Protein AF-B7PMF1-F1 (afdb_monomer_lite)

Sequence (127 aa):
MDLMRLLRTDLLCLCEEFGVEVEQKMKKSEISKAISESAEAEDIKIAWELLQNAKSEAAAKEEREQAAAREERAQAAAKEERAQAAAKEEREQEQAAAREERAQAAANRKRGTRAARGAGCSRVELG

Structure (mmCIF, N/CA/C/O backbone):
data_AF-B7PMF1-F1
#
_entry.id   AF-B7PMF1-F1
#
loop_
_atom_site.group_PDB
_atom_site.id
_atom_site.type_symbol
_atom_site.label_atom_id
_atom_site.label_alt_id
_atom_site.label_comp_id
_atom_site.label_asym_id
_atom_site.label_entity_id
_atom_site.label_seq_id
_atom_site.pdbx_PDB_ins_code
_atom_site.Cartn_x
_atom_site.Cartn_y
_atom_site.Cartn_z
_atom_site.occupancy
_atom_site.B_iso_or_equiv
_atom_site.auth_seq_id
_atom_site.auth_comp_id
_atom_site.auth_asym_id
_atom_site.auth_atom_id
_atom_site.pdbx_PDB_model_num
ATOM 1 N N . MET A 1 1 ? -9.909 11.165 25.416 1.00 81.00 1 MET A N 1
ATOM 2 C CA . MET A 1 1 ? -10.193 11.016 23.970 1.00 81.00 1 MET A CA 1
ATOM 3 C C . MET A 1 1 ? -11.701 11.071 23.779 1.00 81.00 1 MET A C 1
ATOM 5 O O . MET A 1 1 ? -12.400 10.627 24.677 1.00 81.00 1 MET A O 1
ATOM 9 N N . ASP A 1 2 ? -12.207 11.639 22.683 1.00 87.69 2 ASP A N 1
ATOM 10 C CA . ASP A 1 2 ? -13.656 11.773 22.467 1.00 87.69 2 ASP A CA 1
ATOM 11 C C . ASP A 1 2 ? -14.175 10.729 21.464 1.00 87.69 2 ASP A C 1
ATOM 13 O O . ASP A 1 2 ? -13.977 10.859 20.253 1.00 87.69 2 ASP A O 1
ATOM 17 N N . LEU A 1 3 ? -14.867 9.707 21.978 1.00 86.69 3 LEU A N 1
ATOM 18 C CA . LEU A 1 3 ? -15.488 8.638 21.187 1.00 86.69 3 LEU A CA 1
ATOM 19 C C . LEU A 1 3 ? -16.566 9.166 20.232 1.00 86.69 3 LEU A C 1
ATOM 21 O O . LEU A 1 3 ? -16.776 8.619 19.150 1.00 86.69 3 LEU A O 1
ATOM 25 N N . MET A 1 4 ? -17.230 10.273 20.571 1.00 89.62 4 MET A N 1
ATOM 26 C CA . MET A 1 4 ? -18.276 10.850 19.726 1.00 89.62 4 MET A CA 1
ATOM 27 C C . MET A 1 4 ? -17.718 11.526 18.477 1.00 89.62 4 MET A C 1
ATOM 29 O O . MET A 1 4 ? -18.472 11.772 17.532 1.00 89.62 4 MET A O 1
ATOM 33 N N . ARG A 1 5 ? -16.407 11.771 18.413 1.00 90.62 5 ARG A N 1
ATOM 34 C CA . ARG A 1 5 ? -15.733 12.283 17.212 1.00 90.62 5 ARG A CA 1
ATOM 35 C C . ARG A 1 5 ? -15.234 11.174 16.291 1.00 90.62 5 ARG A C 1
ATOM 37 O O . ARG A 1 5 ? -14.931 11.461 15.138 1.00 90.62 5 ARG A O 1
ATOM 44 N N . LEU A 1 6 ? -15.208 9.929 16.764 1.00 89.44 6 LEU A N 1
ATOM 45 C CA . LEU A 1 6 ? -14.804 8.781 15.961 1.00 89.44 6 LEU A CA 1
ATOM 46 C C . LEU A 1 6 ? -15.848 8.412 14.910 1.00 89.44 6 LEU A C 1
ATOM 48 O O . LEU A 1 6 ? -17.049 8.681 15.056 1.00 89.44 6 LEU A O 1
ATOM 52 N N . LEU A 1 7 ? -15.392 7.764 13.843 1.00 90.69 7 LEU A N 1
ATOM 53 C CA . LEU A 1 7 ? -16.282 7.166 12.860 1.00 90.69 7 LEU A CA 1
ATOM 54 C C . LEU A 1 7 ? -16.965 5.935 13.457 1.00 90.69 7 LEU A C 1
ATOM 56 O O . LEU A 1 7 ? -16.450 5.280 14.359 1.00 90.69 7 LEU A O 1
ATOM 60 N N . ARG A 1 8 ? -18.143 5.593 12.928 1.00 90.06 8 ARG A N 1
ATOM 61 C CA . ARG A 1 8 ? -18.857 4.380 13.347 1.00 90.06 8 ARG A CA 1
ATOM 62 C C . ARG A 1 8 ? -17.992 3.132 13.146 1.00 90.06 8 ARG A C 1
ATOM 64 O O . ARG A 1 8 ? -17.975 2.279 14.015 1.00 90.06 8 ARG A O 1
ATOM 71 N N . THR A 1 9 ? -17.264 3.056 12.036 1.00 90.19 9 THR A N 1
ATOM 72 C CA . THR A 1 9 ? -16.336 1.959 11.721 1.00 90.19 9 THR A CA 1
ATOM 73 C C . THR A 1 9 ? -15.217 1.830 12.750 1.00 90.19 9 THR A C 1
ATOM 75 O O . THR A 1 9 ? -14.911 0.729 13.179 1.00 90.19 9 THR A O 1
ATOM 78 N N . ASP A 1 10 ? -14.655 2.953 13.192 1.00 91.25 10 ASP A N 1
ATOM 79 C CA . ASP A 1 10 ? -13.589 2.982 14.196 1.00 91.25 10 ASP A CA 1
ATOM 80 C C . ASP A 1 10 ? -14.083 2.508 15.566 1.00 91.25 10 ASP A C 1
ATOM 82 O O . ASP A 1 10 ? -13.400 1.754 16.252 1.00 91.25 10 ASP A O 1
ATOM 86 N N . LEU A 1 11 ? -15.298 2.912 15.941 1.00 91.19 11 LEU A N 1
ATOM 87 C CA . LEU A 1 11 ? -15.947 2.449 17.166 1.00 91.19 11 LEU A CA 1
ATOM 88 C C . LEU A 1 11 ? -16.237 0.945 17.126 1.00 91.19 11 LEU A C 1
ATOM 90 O O . LEU A 1 11 ? -16.074 0.281 18.142 1.00 91.19 11 LEU A O 1
ATOM 94 N N . LEU A 1 12 ? -16.636 0.404 15.970 1.00 90.19 12 LEU A N 1
ATOM 95 C CA . LEU A 1 12 ? -16.842 -1.037 15.802 1.00 90.19 12 LEU A CA 1
ATOM 96 C C . LEU A 1 12 ? -15.527 -1.818 15.932 1.00 90.19 12 LEU A C 1
ATOM 98 O O . LEU A 1 12 ? -15.509 -2.815 16.640 1.00 90.19 12 LEU A O 1
ATOM 102 N N . CYS A 1 13 ? -14.423 -1.334 15.351 1.00 90.75 13 CYS A N 1
ATOM 103 C CA . CYS A 1 13 ? -13.109 -1.959 15.551 1.00 90.75 13 CYS A CA 1
ATOM 104 C C . CYS A 1 13 ? -12.689 -1.968 17.027 1.00 90.75 13 CYS A C 1
ATOM 106 O O . CYS A 1 13 ? -12.184 -2.972 17.511 1.00 90.75 13 CYS A O 1
ATOM 108 N N . LEU A 1 14 ? -12.924 -0.873 17.761 1.00 91.38 14 LEU A N 1
ATOM 109 C CA . LEU A 1 14 ? -12.667 -0.855 19.205 1.00 91.38 14 LEU A CA 1
ATOM 110 C C . LEU A 1 14 ? -13.559 -1.862 19.945 1.00 91.38 14 LEU A C 1
ATOM 112 O O . LEU A 1 14 ? -13.091 -2.526 20.860 1.00 91.38 14 LEU A O 1
ATOM 116 N N . CYS A 1 15 ? -14.825 -2.012 19.544 1.00 91.75 15 CYS A N 1
ATOM 117 C CA . CYS A 1 15 ? -15.709 -3.020 20.132 1.00 91.75 15 CYS A CA 1
ATOM 118 C C . CYS A 1 15 ? -15.181 -4.441 19.917 1.00 91.75 15 CYS A C 1
ATOM 120 O O . CYS A 1 15 ? -15.200 -5.225 20.857 1.00 91.75 15 CYS A O 1
ATOM 122 N N . GLU A 1 16 ? -14.687 -4.764 18.720 1.00 90.25 16 GLU A N 1
ATOM 123 C CA . GLU A 1 16 ? -14.073 -6.066 18.434 1.00 90.25 16 GLU A CA 1
ATOM 124 C C . GLU A 1 16 ? -12.849 -6.325 19.325 1.00 90.25 16 GLU A C 1
ATOM 126 O O . GLU A 1 16 ? -12.731 -7.414 19.884 1.00 90.25 16 GLU A O 1
ATOM 131 N N . GLU A 1 17 ? -11.995 -5.317 19.532 1.00 88.69 17 GLU A N 1
ATOM 132 C CA . GLU A 1 17 ? -10.801 -5.417 20.386 1.00 88.69 17 GLU A CA 1
ATOM 133 C C . GLU A 1 17 ? -11.154 -5.669 21.862 1.00 88.69 17 GLU A C 1
ATOM 135 O O . GLU A 1 17 ? -10.520 -6.475 22.538 1.00 88.69 17 GLU A O 1
ATOM 140 N N . PHE A 1 18 ? -12.205 -5.010 22.360 1.00 88.56 18 PHE A N 1
ATOM 141 C CA . PHE A 1 18 ? -12.684 -5.179 23.735 1.00 88.56 18 PHE A CA 1
ATOM 142 C C . PHE A 1 18 ? -13.689 -6.333 23.901 1.00 88.56 18 PHE A C 1
ATOM 144 O O . PHE A 1 18 ? -14.143 -6.589 25.014 1.00 88.56 18 PHE A O 1
ATOM 151 N N . GLY A 1 19 ? -14.055 -7.034 22.822 1.00 86.25 19 GLY A N 1
ATOM 152 C CA . GLY A 1 19 ? -15.064 -8.098 22.847 1.00 86.25 19 GLY A CA 1
ATOM 153 C C . GLY A 1 19 ? -16.486 -7.610 23.160 1.00 86.25 19 GLY A C 1
ATOM 154 O O . GLY A 1 19 ? -17.306 -8.376 23.664 1.00 86.25 19 GLY A O 1
ATOM 155 N N . VAL A 1 20 ? -16.787 -6.338 22.887 1.00 88.88 20 VAL A N 1
ATOM 156 C CA . VAL A 1 20 ? -18.109 -5.736 23.100 1.00 88.88 20 VAL A CA 1
ATOM 157 C C . VAL A 1 20 ? -19.018 -6.081 21.923 1.00 88.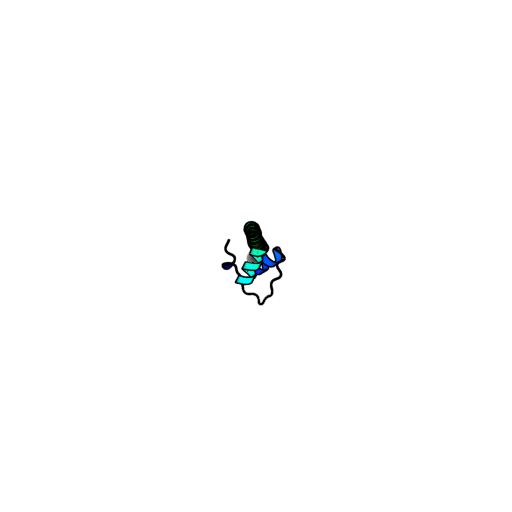88 20 VAL A C 1
ATOM 159 O O . VAL A 1 20 ? -18.816 -5.633 20.795 1.00 88.88 20 VAL A O 1
ATOM 162 N N . GLU A 1 21 ? -20.061 -6.861 22.183 1.00 84.69 21 GLU A N 1
ATOM 163 C CA . GLU A 1 21 ? -21.011 -7.283 21.156 1.00 84.69 21 GLU A CA 1
ATOM 164 C C . GLU A 1 21 ? -22.011 -6.152 20.855 1.00 84.69 21 GLU A C 1
ATOM 166 O O . GLU A 1 21 ? -22.844 -5.786 21.686 1.00 84.6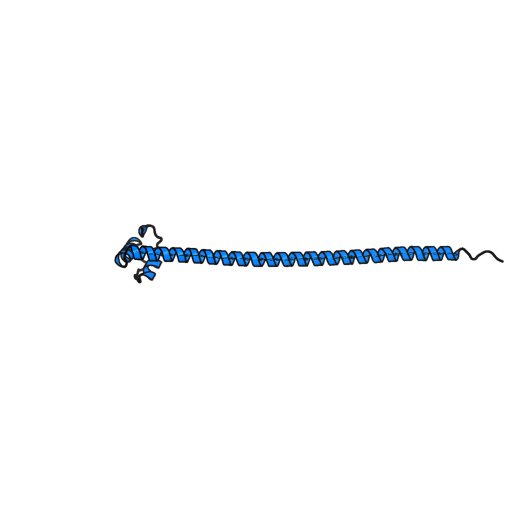9 21 GLU A O 1
ATOM 171 N N . VAL A 1 22 ? -21.910 -5.554 19.664 1.00 84.88 22 VAL A N 1
ATOM 172 C CA . VAL A 1 22 ? -22.736 -4.410 19.247 1.00 84.88 22 VAL A CA 1
ATOM 173 C C . VAL A 1 22 ? -23.551 -4.737 18.002 1.00 84.88 22 VAL A C 1
ATOM 175 O O . VAL A 1 22 ? -23.022 -5.126 16.962 1.00 84.88 22 VAL A O 1
ATOM 178 N N . GLU A 1 23 ? -24.871 -4.547 18.069 1.00 83.25 23 GLU A N 1
ATOM 179 C CA . GLU A 1 23 ? -25.734 -4.773 16.909 1.00 83.25 23 GLU A CA 1
ATOM 180 C C . GLU A 1 23 ? -25.590 -3.640 15.877 1.00 83.25 23 GLU A C 1
ATOM 182 O O . GLU A 1 23 ? -25.526 -2.452 16.207 1.00 83.25 23 GLU A O 1
ATOM 187 N N . GLN A 1 24 ? -25.661 -3.979 14.586 1.00 77.69 24 GLN A N 1
ATOM 188 C CA . GLN A 1 24 ? -25.527 -3.015 13.484 1.00 77.69 24 GLN A CA 1
ATOM 189 C C . GLN A 1 24 ? -26.603 -1.904 13.500 1.00 77.69 24 GLN A C 1
ATOM 191 O O . GLN A 1 24 ? -26.410 -0.842 12.911 1.00 77.69 24 GLN A O 1
ATOM 196 N N . LYS A 1 25 ? -27.720 -2.113 14.209 1.00 86.44 25 LYS A N 1
ATOM 197 C CA . LYS A 1 25 ? -28.802 -1.131 14.398 1.00 86.44 25 LYS A CA 1
ATOM 198 C C . LYS A 1 25 ? -28.570 -0.152 15.560 1.00 86.44 25 LYS A C 1
ATOM 200 O O . LYS A 1 25 ? -29.291 0.839 15.652 1.00 86.44 25 LYS A O 1
ATOM 205 N N . MET A 1 26 ? -27.585 -0.400 16.432 1.00 90.19 26 MET A N 1
ATOM 206 C CA . MET A 1 26 ? -27.318 0.454 17.596 1.00 90.19 26 MET A CA 1
ATOM 207 C C . MET A 1 26 ? -26.882 1.856 17.172 1.00 90.19 26 MET A C 1
ATOM 209 O O . MET A 1 26 ? -26.238 2.050 16.129 1.00 90.19 26 MET A O 1
ATOM 213 N N . LYS A 1 27 ? -27.240 2.862 17.973 1.00 91.19 27 LYS A N 1
ATOM 214 C CA . LYS A 1 27 ? -26.800 4.240 17.737 1.00 91.19 27 LYS A CA 1
ATOM 215 C C . LYS A 1 27 ? -25.335 4.387 18.118 1.00 91.19 27 LYS A C 1
ATOM 217 O O . LYS A 1 27 ? -24.845 3.752 19.044 1.00 91.19 27 LYS A O 1
ATOM 222 N N . LYS A 1 28 ? -24.648 5.321 17.460 1.00 90.81 28 LYS A N 1
ATOM 223 C CA . LYS A 1 28 ? -23.248 5.641 17.764 1.00 90.81 28 LYS A CA 1
ATOM 224 C C . LYS A 1 28 ? -23.035 5.994 19.242 1.00 90.81 28 LYS A C 1
ATOM 226 O O . LYS A 1 28 ? -22.045 5.586 19.823 1.00 90.81 28 LYS A O 1
ATOM 231 N N . SER A 1 29 ? -23.990 6.694 19.854 1.00 91.62 29 SER A N 1
ATOM 232 C CA . SER A 1 29 ? -23.966 7.018 21.284 1.00 91.62 29 SER A CA 1
ATOM 233 C C . SER A 1 29 ? -24.058 5.788 22.190 1.00 91.62 29 SER A C 1
ATOM 235 O O . SER A 1 29 ? -23.428 5.772 23.239 1.00 91.62 29 SER A O 1
ATOM 237 N N . GLU A 1 30 ? -24.833 4.771 21.801 1.00 91.56 30 GLU A N 1
ATOM 238 C CA . GLU A 1 30 ? -24.954 3.517 22.558 1.00 91.56 30 GLU A CA 1
ATOM 239 C C . GLU A 1 30 ? -23.662 2.707 22.459 1.00 91.56 30 GLU A C 1
ATOM 241 O O . GLU A 1 30 ? -23.171 2.227 23.471 1.00 91.56 30 GLU A O 1
ATOM 246 N N . ILE A 1 31 ? -23.060 2.658 21.268 1.00 91.62 31 ILE A N 1
ATOM 247 C CA . ILE A 1 31 ? -21.759 2.018 21.035 1.00 91.62 31 ILE A CA 1
ATOM 248 C C . ILE A 1 31 ? -20.661 2.715 21.857 1.00 91.62 31 ILE A C 1
ATOM 250 O O . ILE A 1 31 ? -19.934 2.058 22.594 1.00 91.62 31 ILE A O 1
ATOM 254 N N . SER A 1 32 ? -20.575 4.051 21.803 1.00 91.88 32 SER A N 1
ATOM 255 C CA . SER A 1 32 ? -19.611 4.818 22.608 1.00 91.88 32 SER A CA 1
ATOM 256 C C . SER A 1 32 ? -19.781 4.568 24.106 1.00 9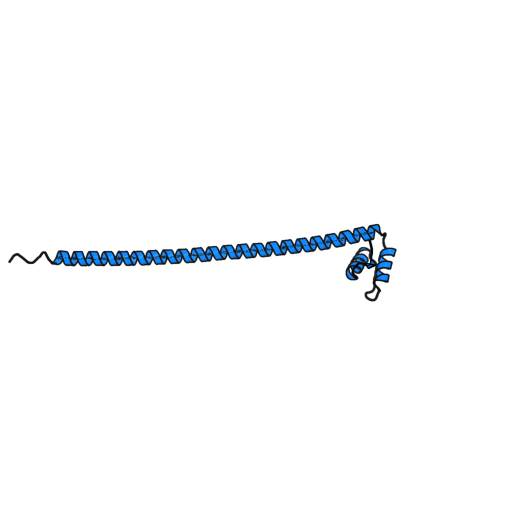1.88 32 SER A C 1
ATOM 258 O O . SER A 1 32 ? -18.793 4.488 24.835 1.00 91.88 32 SER A O 1
ATOM 260 N N . LYS A 1 33 ? -21.031 4.449 24.567 1.00 92.69 33 LYS A N 1
ATOM 261 C CA . LYS A 1 33 ? -21.330 4.151 25.965 1.00 92.69 33 LYS A CA 1
ATOM 262 C C . LYS A 1 33 ? -20.872 2.737 26.338 1.00 92.69 33 LYS A C 1
ATOM 264 O O . LYS A 1 33 ? -20.171 2.603 27.329 1.00 92.69 33 LYS A O 1
ATOM 269 N N . ALA A 1 34 ? -21.187 1.733 25.521 1.00 91.88 34 ALA A N 1
ATOM 270 C CA . ALA A 1 34 ? -20.801 0.344 25.762 1.00 91.88 34 ALA A CA 1
ATOM 271 C C . ALA A 1 34 ? -19.275 0.164 25.845 1.00 91.88 34 ALA A C 1
ATOM 273 O O . ALA A 1 34 ? -18.785 -0.501 26.749 1.00 91.88 34 ALA A O 1
ATOM 274 N N . ILE A 1 35 ? -18.515 0.829 24.967 1.00 91.69 35 ILE A N 1
ATOM 275 C CA . ILE A 1 35 ? -17.043 0.835 25.028 1.00 91.69 35 ILE A CA 1
ATOM 276 C C . ILE A 1 35 ? -16.559 1.463 26.341 1.00 91.69 35 ILE A C 1
ATOM 278 O O . ILE A 1 35 ? -15.693 0.907 27.006 1.00 91.69 35 ILE A O 1
ATOM 282 N N . SER A 1 36 ? -17.142 2.603 26.729 1.00 90.00 36 SER A N 1
ATOM 283 C CA . SER A 1 36 ? -16.760 3.323 27.956 1.00 90.00 36 SER A CA 1
ATOM 284 C C . SER A 1 36 ? -17.125 2.568 29.239 1.00 90.00 36 SER A C 1
ATOM 286 O O . SER A 1 36 ? -16.519 2.813 30.273 1.00 90.00 36 SER A O 1
ATOM 288 N N . GLU A 1 37 ? -18.143 1.704 29.196 1.00 91.19 37 GLU A N 1
ATOM 289 C CA . GLU A 1 37 ? -18.525 0.823 30.309 1.00 91.19 37 GLU A CA 1
ATOM 290 C C . GLU A 1 37 ? -17.681 -0.462 30.343 1.00 91.19 37 GLU A C 1
ATOM 292 O O . GLU A 1 37 ? -17.552 -1.072 31.401 1.00 91.19 37 GLU A O 1
ATOM 297 N N . SER A 1 38 ? -17.111 -0.878 29.207 1.00 89.94 38 SER A N 1
ATOM 298 C CA . SER A 1 38 ? -16.348 -2.125 29.091 1.00 89.94 38 SER A CA 1
ATOM 299 C C . SER A 1 38 ? -14.856 -1.975 29.388 1.00 89.94 38 SER A C 1
ATOM 301 O O . SER A 1 38 ? -14.215 -2.972 29.719 1.00 89.94 38 SER A O 1
ATOM 303 N N . ALA A 1 39 ? -14.287 -0.781 29.220 1.00 90.38 39 ALA A N 1
ATOM 304 C CA . ALA A 1 39 ? -12.855 -0.544 29.357 1.00 90.38 39 ALA A CA 1
ATOM 305 C C . ALA A 1 39 ? -12.561 0.839 29.948 1.00 90.38 39 ALA A C 1
ATOM 307 O O . ALA A 1 39 ? -13.324 1.791 29.767 1.00 90.38 39 ALA A O 1
ATOM 308 N N . GLU A 1 40 ? -11.418 0.957 30.622 1.00 90.94 40 GLU A N 1
ATOM 309 C CA . GLU A 1 40 ? -10.954 2.226 31.170 1.00 90.94 40 GLU A CA 1
ATOM 310 C C . GLU A 1 40 ? -10.545 3.193 30.051 1.00 90.94 40 GLU A C 1
ATOM 312 O O . GLU A 1 40 ? -10.107 2.806 28.963 1.00 90.94 40 GLU A O 1
ATOM 317 N N . ALA A 1 41 ? -10.641 4.496 30.326 1.00 88.62 41 ALA A N 1
ATOM 318 C CA . ALA A 1 41 ? -10.329 5.531 29.340 1.00 88.62 41 ALA A CA 1
ATOM 319 C C . ALA A 1 41 ? -8.880 5.460 28.815 1.00 88.62 41 ALA A C 1
ATOM 321 O O . ALA A 1 41 ? -8.614 5.887 27.687 1.00 88.62 41 ALA A O 1
ATOM 322 N N . GLU A 1 42 ? -7.953 4.942 29.625 1.00 89.81 42 GLU A N 1
ATOM 323 C CA . GLU A 1 42 ? -6.559 4.709 29.241 1.00 89.81 42 GLU A CA 1
ATOM 324 C C . GLU A 1 42 ? -6.420 3.531 28.274 1.00 89.81 42 GLU A C 1
ATOM 326 O O . GLU A 1 42 ? -5.793 3.694 27.229 1.00 89.81 42 GLU A O 1
ATOM 331 N N . ASP A 1 43 ? -7.083 2.406 28.539 1.00 91.69 43 ASP A N 1
ATOM 332 C CA . ASP A 1 43 ? -7.061 1.235 27.655 1.00 91.69 43 ASP A CA 1
ATOM 333 C C . ASP A 1 43 ? -7.694 1.553 26.299 1.00 91.69 43 ASP A C 1
ATOM 335 O O . ASP A 1 43 ? -7.140 1.231 25.247 1.00 91.69 43 ASP A O 1
ATOM 339 N N .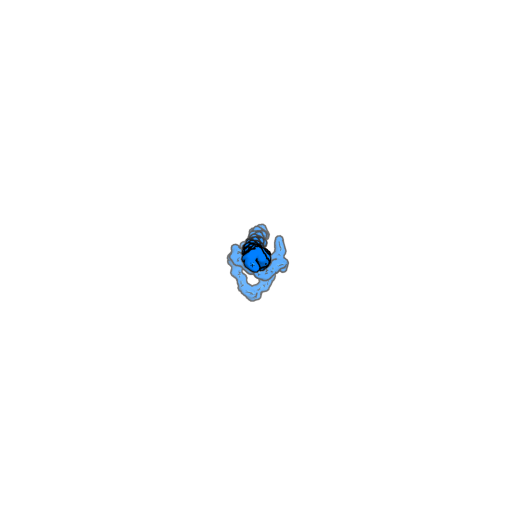 ILE A 1 44 ? -8.811 2.290 26.308 1.00 92.12 44 ILE A N 1
ATOM 340 C CA . ILE A 1 44 ? -9.465 2.795 25.094 1.00 92.12 44 ILE A CA 1
ATOM 341 C C . ILE A 1 44 ? -8.500 3.659 24.280 1.00 92.12 44 ILE A C 1
ATOM 343 O O . ILE A 1 44 ? -8.460 3.572 23.050 1.00 92.12 44 ILE A O 1
ATOM 347 N N . LYS A 1 45 ? -7.716 4.505 24.954 1.00 92.31 45 LYS A N 1
ATOM 348 C CA . LYS A 1 45 ? -6.735 5.363 24.294 1.00 92.31 45 LYS A CA 1
ATOM 349 C C . LYS A 1 45 ? -5.590 4.541 23.697 1.00 92.31 45 LYS A C 1
ATOM 351 O O . LYS A 1 45 ? -5.223 4.800 22.555 1.00 92.31 45 LYS A O 1
ATOM 356 N N . ILE A 1 46 ? -5.069 3.556 24.428 1.00 92.94 46 ILE A N 1
ATOM 357 C CA . ILE A 1 46 ? -3.990 2.675 23.961 1.00 92.94 46 ILE A CA 1
ATOM 358 C C . ILE A 1 46 ? -4.452 1.870 22.740 1.00 92.94 46 ILE A C 1
ATOM 360 O O . ILE A 1 46 ? -3.777 1.880 21.711 1.00 92.94 46 ILE A O 1
ATOM 364 N N . ALA A 1 47 ? -5.628 1.238 22.806 1.00 92.44 47 ALA A N 1
ATOM 365 C CA . ALA A 1 47 ? -6.202 0.491 21.685 1.00 92.44 47 ALA A CA 1
ATOM 366 C C . ALA A 1 47 ? -6.405 1.384 20.451 1.00 92.44 47 ALA A C 1
ATOM 368 O O . ALA A 1 47 ? -6.099 0.998 19.323 1.00 92.44 47 ALA A O 1
ATOM 369 N N . TRP A 1 48 ? -6.858 2.622 20.660 1.00 92.69 48 TRP A N 1
ATOM 370 C CA . TRP A 1 48 ? -7.002 3.597 19.586 1.00 92.69 48 TRP A CA 1
ATOM 371 C C . TRP A 1 48 ? -5.667 4.012 18.957 1.00 92.69 48 TRP A C 1
ATOM 373 O O . TRP A 1 48 ? -5.567 4.090 17.731 1.00 92.69 48 TRP A O 1
ATOM 383 N N . GLU A 1 49 ? -4.638 4.265 19.765 1.00 92.00 49 GLU A N 1
ATOM 384 C CA . GLU A 1 49 ? -3.294 4.588 19.276 1.00 92.00 49 GLU A CA 1
ATOM 385 C C . GLU A 1 49 ? -2.697 3.419 18.480 1.00 92.00 49 GLU A C 1
ATOM 387 O O . GLU A 1 49 ? -2.139 3.637 17.403 1.00 92.00 49 GLU A O 1
ATOM 392 N N . LEU A 1 50 ? -2.886 2.178 18.939 1.00 90.38 50 LEU A N 1
ATOM 393 C CA . LEU A 1 50 ? -2.471 0.976 18.210 1.00 90.38 50 LEU A CA 1
ATOM 394 C C . LEU A 1 50 ? -3.203 0.835 16.871 1.00 90.38 50 LEU A C 1
ATOM 396 O O . LEU A 1 50 ? -2.560 0.596 15.847 1.00 90.38 50 LEU A O 1
ATOM 400 N N . LEU A 1 51 ? -4.521 1.050 16.850 1.00 89.56 51 LEU A N 1
ATOM 401 C CA . LEU A 1 51 ? -5.320 1.018 15.625 1.00 89.56 51 LEU A CA 1
ATOM 402 C C . LEU A 1 51 ? -4.854 2.079 14.618 1.00 89.56 51 LEU A C 1
ATOM 404 O O . LEU A 1 51 ? -4.761 1.805 13.419 1.00 89.56 51 LEU A O 1
ATOM 408 N N . GLN A 1 52 ? -4.551 3.293 15.087 1.00 88.62 52 GLN A N 1
ATOM 409 C CA . GLN A 1 52 ? -3.992 4.338 14.230 1.00 88.62 52 GLN A CA 1
ATOM 410 C C . GLN A 1 52 ? -2.622 3.942 13.691 1.00 88.62 52 GLN A C 1
ATOM 412 O O . GLN A 1 52 ? -2.409 4.044 12.484 1.00 88.62 52 GLN A O 1
ATOM 417 N N . ASN A 1 53 ? -1.736 3.445 14.557 1.00 88.69 53 ASN A N 1
ATOM 418 C CA . ASN A 1 53 ? -0.392 3.043 14.169 1.00 88.69 53 ASN A CA 1
ATOM 419 C C . ASN A 1 53 ? -0.423 1.938 13.101 1.00 88.69 53 ASN A C 1
ATOM 421 O O . ASN A 1 53 ? 0.251 2.052 12.078 1.00 88.69 53 ASN A O 1
ATOM 425 N N . ALA A 1 54 ? -1.282 0.928 13.280 1.00 87.12 54 ALA A N 1
ATOM 426 C CA . ALA A 1 54 ? -1.478 -0.153 12.319 1.00 87.12 54 ALA A CA 1
ATOM 427 C C . ALA A 1 54 ? -1.974 0.360 10.957 1.00 87.12 54 ALA A C 1
ATOM 429 O O . ALA A 1 54 ? -1.456 -0.052 9.918 1.00 87.12 54 ALA A O 1
ATOM 430 N N . LYS A 1 55 ? -2.929 1.302 10.938 1.00 85.06 55 LYS A N 1
ATOM 431 C CA . LYS A 1 55 ? -3.403 1.933 9.693 1.00 85.06 55 LYS A CA 1
ATOM 432 C C . LYS A 1 55 ? -2.297 2.720 8.991 1.00 85.06 55 LYS A C 1
ATOM 434 O O . LYS A 1 55 ? -2.151 2.606 7.776 1.00 85.06 55 LYS A O 1
ATOM 439 N N . SER A 1 56 ? -1.511 3.501 9.732 1.00 82.88 56 SER A N 1
ATOM 440 C CA . SER A 1 56 ? -0.382 4.239 9.155 1.00 82.88 56 SER A CA 1
ATOM 441 C C . SER A 1 56 ? 0.727 3.316 8.655 1.00 82.88 56 SER A C 1
ATOM 443 O O . SER A 1 56 ? 1.297 3.576 7.599 1.00 82.88 56 SER A O 1
ATOM 445 N N . GLU A 1 57 ? 1.013 2.217 9.356 1.00 79.94 57 GLU A N 1
ATOM 446 C CA . GLU A 1 57 ? 2.016 1.245 8.921 1.00 79.94 57 GLU A CA 1
ATOM 447 C C . GLU A 1 57 ? 1.557 0.491 7.667 1.00 79.94 57 GLU A C 1
ATOM 449 O O . GLU A 1 57 ? 2.348 0.306 6.743 1.00 79.94 57 GLU A O 1
ATOM 454 N N . ALA A 1 58 ? 0.278 0.107 7.594 1.00 76.00 58 ALA A N 1
ATOM 455 C CA . ALA A 1 58 ? -0.304 -0.497 6.399 1.00 76.00 58 ALA A CA 1
ATOM 456 C C . ALA A 1 58 ? -0.221 0.451 5.192 1.00 76.00 58 ALA A C 1
ATOM 458 O O . ALA A 1 58 ? 0.247 0.045 4.131 1.00 76.00 58 ALA A O 1
ATOM 459 N N . ALA A 1 59 ? -0.576 1.727 5.373 1.00 73.12 59 ALA A N 1
ATOM 460 C CA . ALA A 1 59 ? -0.456 2.736 4.322 1.00 73.12 59 ALA A CA 1
ATOM 461 C C . ALA A 1 59 ? 1.004 2.950 3.879 1.00 73.12 59 ALA A C 1
ATOM 463 O O . ALA A 1 59 ? 1.284 3.047 2.686 1.00 73.12 59 ALA A O 1
ATOM 464 N N . ALA A 1 60 ? 1.952 2.973 4.821 1.00 70.19 60 ALA A N 1
ATOM 465 C CA . ALA A 1 60 ? 3.374 3.116 4.512 1.00 70.19 60 ALA A CA 1
ATOM 466 C C . ALA A 1 60 ? 3.948 1.888 3.782 1.00 70.19 60 ALA A C 1
ATOM 468 O O . ALA A 1 60 ? 4.805 2.031 2.908 1.00 70.19 60 ALA A O 1
ATOM 469 N N . LYS A 1 61 ? 3.493 0.676 4.124 1.00 69.56 61 LYS A N 1
ATOM 470 C CA . LYS A 1 61 ? 3.857 -0.550 3.397 1.00 69.56 61 LYS A CA 1
ATOM 471 C C . LYS A 1 61 ? 3.316 -0.522 1.971 1.00 69.56 61 LYS A C 1
ATOM 473 O O . LYS A 1 61 ? 4.085 -0.771 1.047 1.00 69.56 61 LYS A O 1
ATOM 478 N N . GLU A 1 62 ? 2.054 -0.142 1.791 1.00 68.69 62 GLU A N 1
ATOM 479 C CA . GLU A 1 62 ? 1.441 -0.025 0.466 1.00 68.69 62 GLU A CA 1
ATOM 480 C C . GLU A 1 62 ? 2.171 1.009 -0.409 1.00 68.69 62 GLU A C 1
ATOM 482 O O . GLU A 1 62 ? 2.462 0.744 -1.576 1.00 68.69 62 GLU A O 1
ATOM 487 N N . GLU A 1 63 ? 2.548 2.164 0.151 1.00 65.00 63 GLU A N 1
ATOM 488 C CA . GLU A 1 63 ? 3.325 3.175 -0.574 1.00 65.00 63 GLU A CA 1
ATOM 489 C C . GLU A 1 63 ? 4.693 2.631 -1.018 1.00 65.00 63 GLU A C 1
ATOM 491 O O . GLU A 1 63 ? 5.091 2.808 -2.172 1.00 65.00 63 GLU A O 1
ATOM 496 N N . ARG A 1 64 ? 5.396 1.910 -0.133 1.00 62.00 64 ARG A N 1
ATOM 497 C CA . ARG A 1 64 ? 6.693 1.293 -0.455 1.00 62.00 64 ARG A CA 1
ATOM 498 C C . ARG A 1 64 ? 6.583 0.243 -1.554 1.00 62.00 64 ARG A C 1
ATOM 500 O O . ARG A 1 64 ? 7.436 0.207 -2.438 1.00 62.00 64 ARG A O 1
ATOM 507 N N . GLU A 1 65 ? 5.548 -0.589 -1.526 1.00 65.38 65 GLU A N 1
ATOM 508 C CA . GLU A 1 65 ? 5.312 -1.593 -2.568 1.00 65.38 65 GLU A CA 1
ATOM 509 C C . GLU A 1 65 ? 4.989 -0.940 -3.916 1.00 65.38 65 GLU A C 1
ATOM 511 O O . GLU A 1 65 ? 5.546 -1.325 -4.948 1.00 65.38 65 GLU A O 1
ATOM 516 N N . GLN A 1 66 ? 4.159 0.107 -3.921 1.00 63.94 66 GLN A N 1
ATOM 517 C CA . GLN A 1 66 ? 3.876 0.869 -5.137 1.00 63.94 66 GLN A CA 1
ATOM 518 C C . GLN A 1 66 ? 5.123 1.578 -5.681 1.00 63.94 66 GLN A C 1
ATOM 520 O O . GLN A 1 66 ? 5.317 1.625 -6.900 1.00 63.94 66 GLN A O 1
ATOM 525 N N . ALA A 1 67 ? 5.977 2.119 -4.809 1.00 60.00 67 ALA A N 1
ATOM 526 C CA . ALA A 1 67 ? 7.235 2.745 -5.200 1.00 60.00 67 ALA A CA 1
ATOM 527 C C . ALA A 1 67 ? 8.195 1.727 -5.836 1.00 60.00 67 ALA A C 1
ATOM 529 O O . ALA A 1 67 ? 8.706 1.980 -6.928 1.00 60.00 67 ALA A O 1
ATOM 530 N N . ALA A 1 68 ? 8.359 0.550 -5.224 1.00 58.75 68 ALA A N 1
ATOM 531 C CA . ALA A 1 68 ? 9.184 -0.528 -5.765 1.00 58.75 68 ALA A CA 1
ATOM 532 C C . ALA A 1 68 ? 8.687 -0.998 -7.145 1.00 58.75 68 ALA A C 1
ATOM 534 O O . ALA A 1 68 ? 9.475 -1.125 -8.082 1.00 58.75 68 ALA A O 1
ATOM 535 N N . ALA A 1 69 ? 7.371 -1.163 -7.317 1.00 61.28 69 ALA A N 1
ATOM 536 C CA . ALA A 1 69 ? 6.784 -1.551 -8.601 1.00 61.28 69 ALA A CA 1
ATOM 537 C C . ALA A 1 69 ? 6.974 -0.484 -9.699 1.00 61.28 69 ALA A C 1
ATOM 539 O O . ALA A 1 69 ? 7.155 -0.813 -10.876 1.00 61.28 69 ALA A O 1
ATOM 540 N N . ARG A 1 70 ? 6.936 0.808 -9.341 1.00 63.16 70 ARG A N 1
ATOM 541 C CA . ARG A 1 70 ? 7.232 1.906 -10.280 1.00 63.16 70 ARG A CA 1
ATOM 542 C C . ARG A 1 70 ? 8.706 1.927 -10.673 1.00 63.16 70 ARG A C 1
ATOM 544 O O . ARG A 1 70 ? 9.003 2.129 -11.850 1.00 63.16 70 ARG A O 1
ATOM 551 N N . GLU A 1 71 ? 9.604 1.701 -9.719 1.00 65.06 71 GLU A N 1
ATOM 552 C CA . GLU A 1 71 ? 11.042 1.656 -9.975 1.00 65.06 71 GLU A CA 1
ATOM 553 C C . GLU A 1 71 ? 11.413 0.486 -10.896 1.00 65.06 71 GLU A C 1
ATOM 555 O O . GLU A 1 71 ? 12.132 0.683 -11.877 1.00 65.06 71 GLU A O 1
ATOM 560 N N . GLU A 1 72 ? 10.851 -0.703 -10.665 1.00 60.69 72 GLU A N 1
ATOM 561 C CA . GLU A 1 72 ? 11.086 -1.874 -11.517 1.00 60.69 72 GLU A CA 1
ATOM 562 C C . GLU A 1 72 ? 10.651 -1.618 -12.971 1.00 60.69 72 GLU A C 1
ATOM 564 O O . GLU A 1 72 ? 11.403 -1.885 -13.914 1.00 60.69 72 GLU A O 1
ATOM 569 N N . ARG A 1 73 ? 9.475 -1.003 -13.170 1.00 60.34 73 ARG A N 1
ATOM 570 C CA . ARG A 1 73 ? 8.992 -0.618 -14.508 1.00 60.34 73 ARG A CA 1
ATOM 571 C C . ARG A 1 73 ? 9.895 0.410 -15.186 1.00 60.34 73 ARG A C 1
ATOM 573 O O . ARG A 1 73 ? 10.146 0.296 -16.385 1.00 60.34 73 ARG A O 1
ATOM 580 N N . ALA A 1 74 ? 10.398 1.395 -14.443 1.00 62.59 74 ALA A N 1
ATOM 581 C CA . ALA A 1 74 ? 11.306 2.404 -14.984 1.00 62.59 74 ALA A CA 1
ATOM 582 C C . ALA A 1 74 ? 12.655 1.793 -15.402 1.00 62.59 74 ALA A C 1
ATOM 584 O O . ALA A 1 74 ? 13.173 2.106 -16.476 1.00 62.59 74 ALA A O 1
ATOM 585 N N . GLN A 1 75 ? 13.202 0.875 -14.599 1.00 63.75 75 GLN A N 1
ATOM 586 C CA . GLN A 1 75 ? 14.439 0.171 -14.938 1.00 63.75 75 GLN A CA 1
ATOM 587 C C . GLN A 1 75 ? 14.273 -0.733 -16.169 1.00 63.75 75 GLN A C 1
ATOM 589 O O . GLN A 1 75 ? 15.180 -0.798 -17.003 1.00 63.75 75 GLN A O 1
ATOM 594 N N . ALA A 1 76 ? 13.131 -1.411 -16.311 1.00 61.3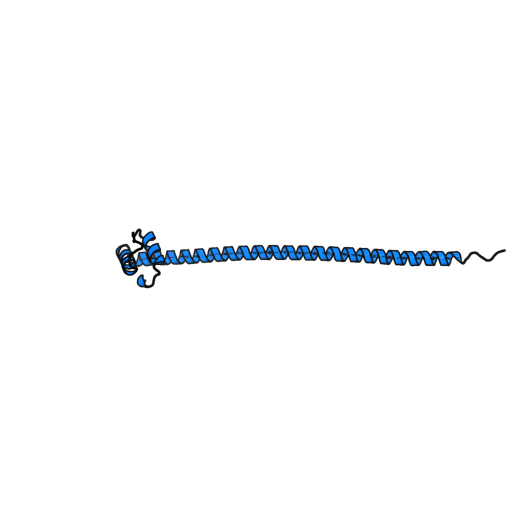8 76 ALA A N 1
ATOM 595 C CA . ALA A 1 76 ? 12.833 -2.227 -17.487 1.00 61.38 76 ALA A CA 1
ATOM 596 C C . ALA A 1 76 ? 12.760 -1.375 -18.767 1.00 61.38 76 ALA A C 1
ATOM 598 O O . ALA A 1 76 ? 13.425 -1.699 -19.752 1.00 61.38 76 ALA A O 1
ATOM 599 N N . ALA A 1 77 ? 12.049 -0.244 -18.724 1.00 59.50 77 ALA A N 1
ATOM 600 C CA . ALA A 1 77 ? 11.949 0.679 -19.854 1.00 59.50 77 ALA A CA 1
ATOM 601 C C . ALA A 1 77 ? 13.319 1.251 -20.266 1.00 59.50 77 ALA A C 1
ATOM 603 O O . ALA A 1 77 ? 13.645 1.290 -21.450 1.00 59.50 77 ALA A O 1
ATOM 604 N N . ALA A 1 78 ? 14.168 1.618 -19.300 1.00 64.50 78 ALA A N 1
ATOM 605 C CA . ALA A 1 78 ? 15.511 2.128 -19.583 1.00 64.50 78 ALA A CA 1
ATOM 606 C C . ALA A 1 78 ? 16.430 1.073 -20.230 1.00 64.50 78 ALA A C 1
ATOM 608 O O . ALA A 1 78 ? 17.257 1.400 -21.086 1.00 64.50 78 ALA A O 1
ATOM 609 N N . LYS A 1 79 ? 16.301 -0.204 -19.838 1.00 68.19 79 LYS A N 1
ATOM 610 C CA . LYS A 1 79 ? 17.030 -1.311 -20.481 1.00 68.19 79 LYS A CA 1
ATOM 611 C C . LYS A 1 79 ? 16.556 -1.532 -21.915 1.00 68.19 79 LYS A C 1
ATOM 613 O O . LYS A 1 79 ? 17.390 -1.738 -22.795 1.00 68.19 79 LYS A O 1
ATOM 618 N N . GLU A 1 80 ? 15.249 -1.462 -22.151 1.00 68.69 80 GLU A N 1
ATOM 619 C CA . GLU A 1 80 ? 14.674 -1.607 -23.488 1.00 68.69 80 GLU A CA 1
ATOM 620 C C . GLU A 1 80 ? 15.107 -0.466 -24.419 1.00 68.69 80 GLU A C 1
ATOM 622 O O . GLU A 1 80 ? 15.546 -0.722 -25.540 1.00 68.69 80 GLU A O 1
ATOM 627 N N . GLU A 1 81 ? 15.087 0.781 -23.941 1.00 66.81 81 GLU A N 1
ATOM 628 C CA . GLU A 1 81 ? 15.525 1.942 -24.722 1.00 66.81 81 GLU A CA 1
ATOM 629 C C . GLU A 1 81 ? 17.005 1.832 -25.122 1.00 66.81 81 GLU A C 1
ATOM 631 O O . GLU A 1 81 ? 17.356 2.044 -26.286 1.00 66.81 81 GLU A O 1
ATOM 636 N N . ARG A 1 82 ? 17.877 1.405 -24.195 1.00 67.81 82 ARG A N 1
ATOM 637 C CA . ARG A 1 82 ? 19.298 1.161 -24.497 1.00 67.81 82 ARG A CA 1
ATOM 638 C C . ARG A 1 82 ? 19.499 0.054 -25.529 1.00 67.81 82 ARG A C 1
ATOM 640 O O . ARG A 1 82 ? 20.348 0.201 -26.405 1.00 67.81 82 ARG A O 1
ATOM 647 N N . ALA A 1 83 ? 18.732 -1.032 -25.451 1.00 70.50 83 ALA A N 1
ATOM 648 C CA . ALA A 1 83 ? 18.816 -2.119 -26.424 1.00 70.50 83 ALA A CA 1
ATOM 649 C C . ALA A 1 83 ? 18.366 -1.665 -27.823 1.00 70.50 83 ALA A C 1
ATOM 651 O O . ALA A 1 83 ? 19.018 -1.980 -28.818 1.00 70.50 83 ALA A O 1
ATOM 652 N N . GLN A 1 84 ? 17.292 -0.872 -27.906 1.00 73.50 84 GLN A N 1
ATOM 653 C CA . GLN A 1 84 ? 16.830 -0.305 -29.173 1.00 73.50 84 GLN A CA 1
ATOM 654 C C . GLN A 1 84 ? 17.833 0.694 -29.765 1.00 73.50 84 GLN A C 1
ATOM 656 O O . GLN A 1 84 ? 18.032 0.704 -30.980 1.00 73.50 84 GLN A O 1
ATOM 661 N N . ALA A 1 85 ? 18.471 1.521 -28.931 1.00 73.31 85 ALA A N 1
ATOM 662 C CA . ALA A 1 85 ? 19.507 2.451 -29.372 1.00 73.31 85 ALA A CA 1
ATOM 663 C C . ALA A 1 85 ? 20.728 1.708 -29.938 1.00 73.31 85 ALA A C 1
ATOM 665 O O . ALA A 1 85 ? 21.150 2.005 -31.054 1.00 73.31 85 ALA A O 1
ATOM 666 N N . ALA A 1 86 ? 21.222 0.685 -29.233 1.00 73.75 86 ALA A N 1
ATOM 667 C CA . ALA A 1 86 ? 22.344 -0.133 -29.693 1.00 73.75 86 ALA A CA 1
ATOM 668 C C . ALA A 1 86 ? 22.042 -0.841 -31.027 1.00 73.75 86 ALA A C 1
ATOM 670 O O . ALA A 1 86 ? 22.858 -0.814 -31.944 1.00 73.75 86 ALA A O 1
ATOM 671 N N . ALA A 1 87 ? 20.839 -1.406 -31.182 1.00 77.00 87 ALA A N 1
ATOM 672 C CA . ALA A 1 87 ? 20.434 -2.066 -32.424 1.00 77.00 87 ALA A CA 1
ATOM 673 C C . ALA A 1 87 ? 20.312 -1.096 -33.616 1.00 77.00 87 ALA A C 1
ATOM 675 O O . ALA A 1 87 ? 20.566 -1.477 -34.761 1.00 77.00 87 ALA A O 1
ATOM 676 N N . LYS A 1 88 ? 19.905 0.158 -33.373 1.00 79.88 88 LYS A N 1
ATOM 677 C CA . LYS A 1 88 ? 19.890 1.199 -34.412 1.00 79.88 88 LYS A CA 1
ATOM 678 C C . LYS A 1 88 ? 21.305 1.590 -34.820 1.00 79.88 88 LYS A C 1
ATOM 680 O O . LYS A 1 88 ? 21.574 1.653 -36.016 1.00 79.88 88 LYS A O 1
ATOM 685 N N . GLU A 1 89 ? 22.189 1.796 -33.848 1.00 81.56 89 GLU A N 1
ATOM 686 C CA . GLU A 1 89 ? 23.582 2.167 -34.099 1.00 81.56 89 GLU A CA 1
ATOM 687 C C . GLU A 1 89 ? 24.317 1.082 -34.903 1.00 81.56 89 GLU A C 1
ATOM 689 O O . GLU A 1 89 ? 24.969 1.391 -35.898 1.00 81.56 89 GLU A O 1
ATOM 694 N N . GLU A 1 90 ? 24.131 -0.197 -34.557 1.00 79.31 90 GLU A N 1
ATOM 695 C CA . GLU A 1 90 ? 24.723 -1.323 -35.294 1.00 79.31 90 GLU A CA 1
ATOM 696 C C . GLU A 1 90 ? 24.266 -1.349 -36.763 1.00 79.31 90 GLU A C 1
ATOM 698 O O . GLU A 1 90 ? 25.086 -1.450 -37.679 1.00 79.31 90 GLU A O 1
ATOM 703 N N . ARG A 1 91 ? 22.963 -1.155 -37.017 1.00 80.75 91 ARG A N 1
ATOM 704 C CA . ARG A 1 91 ? 22.431 -1.084 -38.389 1.00 80.75 91 ARG A CA 1
ATOM 705 C C . ARG A 1 91 ? 22.962 0.108 -39.178 1.00 80.75 91 ARG A C 1
ATOM 707 O O . ARG A 1 91 ? 23.138 0.001 -40.393 1.00 80.75 91 ARG A O 1
ATOM 714 N N . GLU A 1 92 ? 23.161 1.253 -38.534 1.00 84.00 92 GLU A N 1
ATOM 715 C CA . GLU A 1 92 ? 23.730 2.432 -39.192 1.00 84.00 92 GLU A CA 1
ATOM 716 C C . GLU A 1 92 ? 25.201 2.213 -39.555 1.00 84.00 92 GLU A C 1
ATOM 718 O O . GLU A 1 92 ? 25.601 2.533 -40.678 1.00 84.00 92 GLU A O 1
ATOM 723 N N . GLN A 1 93 ? 25.981 1.602 -38.659 1.00 83.69 93 GLN A N 1
ATOM 724 C CA . GLN A 1 93 ? 27.376 1.245 -38.920 1.00 83.69 93 GLN A CA 1
ATOM 725 C C . GLN A 1 93 ? 27.499 0.245 -40.076 1.00 83.69 93 GLN A C 1
ATOM 727 O O . GLN A 1 93 ? 28.303 0.454 -40.987 1.00 83.69 93 GLN A O 1
ATOM 732 N N . GLU A 1 94 ? 26.660 -0.793 -40.109 1.00 86.19 94 GLU A N 1
ATOM 733 C CA . GLU A 1 94 ? 26.664 -1.786 -41.189 1.00 86.19 94 GLU A CA 1
ATOM 734 C C . GLU A 1 94 ? 26.306 -1.152 -42.545 1.00 86.19 94 GLU A C 1
ATOM 736 O O . GLU A 1 94 ? 26.961 -1.399 -43.564 1.00 86.19 94 GLU A O 1
ATOM 741 N N . GLN A 1 95 ? 25.315 -0.253 -42.571 1.00 85.31 95 GLN A N 1
ATOM 742 C CA . GLN A 1 95 ? 24.978 0.494 -43.784 1.00 85.31 95 GLN A CA 1
ATOM 743 C C . GLN A 1 95 ? 26.103 1.427 -44.236 1.00 85.31 95 GLN A C 1
ATOM 745 O O . GLN A 1 95 ? 26.326 1.566 -45.443 1.00 85.31 95 GLN A O 1
ATOM 750 N N . ALA A 1 96 ? 26.794 2.084 -43.303 1.00 85.75 96 ALA A N 1
ATOM 751 C CA . ALA A 1 96 ? 27.927 2.944 -43.617 1.00 85.75 96 ALA A CA 1
ATOM 752 C C . ALA A 1 96 ? 29.078 2.132 -44.231 1.00 85.75 96 ALA A C 1
ATOM 754 O O . ALA A 1 96 ? 29.554 2.486 -45.312 1.00 85.75 96 ALA A O 1
ATOM 755 N N . ALA A 1 97 ? 29.436 0.999 -43.620 1.00 85.50 97 ALA A N 1
ATOM 756 C CA . ALA A 1 97 ? 30.465 0.093 -44.123 1.00 85.50 97 ALA A CA 1
ATOM 757 C C . ALA A 1 97 ? 30.130 -0.431 -45.532 1.00 85.50 97 ALA A C 1
ATOM 759 O O . ALA A 1 97 ? 30.956 -0.359 -46.443 1.00 85.50 97 ALA A O 1
ATOM 760 N N . ALA A 1 98 ? 28.884 -0.858 -45.765 1.00 85.12 98 ALA A N 1
ATOM 761 C CA . ALA A 1 98 ? 28.444 -1.332 -47.078 1.00 85.12 98 ALA A CA 1
ATOM 762 C C . ALA A 1 98 ? 28.487 -0.235 -48.162 1.00 85.12 98 ALA A C 1
ATOM 764 O O . ALA A 1 98 ? 28.784 -0.504 -49.332 1.00 85.12 98 ALA A O 1
ATOM 765 N N . ARG A 1 99 ? 28.182 1.021 -47.805 1.00 86.75 99 ARG A N 1
ATOM 766 C CA . ARG A 1 99 ? 28.298 2.166 -48.727 1.00 86.75 99 ARG A CA 1
ATOM 767 C C . ARG A 1 99 ? 29.754 2.476 -49.047 1.00 86.75 99 ARG A C 1
ATOM 769 O O . ARG A 1 99 ? 30.063 2.752 -50.208 1.00 86.75 99 ARG A O 1
ATOM 776 N N . GLU A 1 100 ? 30.627 2.415 -48.048 1.00 89.69 100 GLU A N 1
ATOM 777 C CA . GLU A 1 100 ? 32.056 2.643 -48.224 1.00 89.69 100 GLU A CA 1
ATOM 778 C C . GLU A 1 100 ? 32.679 1.582 -49.138 1.00 89.69 100 GLU A C 1
ATOM 780 O O . GLU A 1 100 ? 33.345 1.932 -50.114 1.00 89.69 100 GLU A O 1
ATOM 785 N N . GLU A 1 101 ? 32.377 0.301 -48.916 1.00 86.94 101 GLU A N 1
ATOM 786 C CA . GLU A 1 101 ? 32.867 -0.793 -49.759 1.00 86.94 101 GLU A CA 1
ATOM 787 C C . GLU A 1 101 ? 32.437 -0.609 -51.224 1.00 86.94 101 GLU A C 1
ATOM 789 O O . GLU A 1 101 ? 33.258 -0.682 -52.145 1.00 86.94 101 GLU A O 1
ATOM 794 N N . ARG A 1 102 ? 31.163 -0.264 -51.463 1.00 83.62 102 ARG A N 1
ATOM 795 C CA . ARG A 1 102 ? 30.656 0.030 -52.815 1.00 83.62 102 ARG A CA 1
ATOM 796 C C . ARG A 1 102 ? 31.370 1.218 -53.456 1.00 83.62 102 ARG A C 1
ATOM 798 O O . ARG A 1 102 ? 31.667 1.177 -54.654 1.00 83.62 102 ARG A O 1
ATOM 805 N N . ALA A 1 103 ? 31.654 2.270 -52.690 1.00 85.38 103 ALA A N 1
ATOM 806 C CA . ALA A 1 103 ? 32.381 3.436 -53.180 1.00 85.38 103 ALA A CA 1
ATOM 807 C C . ALA A 1 103 ? 33.832 3.083 -53.547 1.00 85.38 103 ALA A C 1
ATOM 809 O O . ALA A 1 103 ? 34.303 3.455 -54.628 1.00 85.38 103 ALA A O 1
ATOM 810 N N . GLN A 1 104 ? 34.518 2.306 -52.704 1.00 85.00 104 GLN A N 1
ATOM 811 C CA . GLN A 1 104 ? 35.876 1.829 -52.965 1.00 85.00 104 GLN A CA 1
ATOM 812 C C . GLN A 1 104 ? 35.929 0.900 -54.190 1.00 85.00 104 GLN A C 1
ATOM 814 O O . GLN A 1 104 ? 36.782 1.079 -55.066 1.00 85.00 104 GLN A O 1
ATOM 819 N N . ALA A 1 105 ? 34.983 -0.034 -54.321 1.00 84.44 105 ALA A N 1
ATOM 820 C CA . ALA A 1 105 ? 34.871 -0.920 -55.479 1.00 84.44 105 ALA A CA 1
ATOM 821 C C . ALA A 1 105 ? 34.636 -0.133 -56.781 1.00 84.44 105 ALA A C 1
ATOM 823 O O . ALA A 1 105 ? 35.298 -0.376 -57.797 1.00 84.44 105 ALA A O 1
ATOM 824 N N . ALA A 1 106 ? 33.751 0.869 -56.755 1.00 84.00 106 ALA A N 1
ATOM 825 C CA . ALA A 1 106 ? 33.510 1.747 -57.898 1.00 84.00 106 ALA A CA 1
ATOM 826 C C . ALA A 1 106 ? 34.757 2.569 -58.274 1.00 84.00 106 ALA A C 1
ATOM 828 O O . ALA A 1 106 ? 35.074 2.707 -59.461 1.00 84.00 106 ALA A O 1
ATOM 829 N N . ALA A 1 107 ? 35.498 3.082 -57.286 1.00 83.19 107 ALA A N 1
ATOM 830 C CA . ALA A 1 107 ? 36.750 3.801 -57.508 1.00 83.19 107 ALA A CA 1
ATOM 831 C C . ALA A 1 107 ? 37.834 2.892 -58.116 1.00 83.19 107 ALA A C 1
ATOM 833 O O . ALA A 1 107 ? 38.481 3.268 -59.098 1.00 83.19 107 ALA A O 1
ATOM 834 N N . ASN A 1 108 ? 37.988 1.667 -57.606 1.00 82.62 108 ASN A N 1
ATOM 835 C CA . ASN A 1 108 ? 38.900 0.662 -58.157 1.00 82.62 108 ASN A CA 1
ATOM 836 C C . ASN A 1 108 ? 38.552 0.294 -59.600 1.00 82.62 108 ASN A C 1
ATOM 838 O O . ASN A 1 108 ? 39.437 0.267 -60.456 1.00 82.62 108 ASN A O 1
ATOM 842 N N . ARG A 1 109 ? 37.265 0.116 -59.915 1.00 80.75 109 ARG A N 1
ATOM 843 C CA . ARG A 1 109 ? 36.810 -0.164 -61.283 1.00 80.75 109 ARG A CA 1
ATOM 844 C C . ARG A 1 109 ? 37.128 0.982 -62.248 1.00 80.75 109 ARG A C 1
ATOM 846 O O . ARG A 1 109 ? 37.564 0.737 -63.374 1.00 80.75 109 ARG A O 1
ATOM 853 N N . LYS A 1 110 ? 36.973 2.241 -61.821 1.00 77.88 110 LYS A N 1
ATOM 854 C CA . LYS A 1 110 ? 37.361 3.422 -62.620 1.00 77.88 110 LYS A CA 1
ATOM 855 C C . LYS A 1 110 ? 38.876 3.496 -62.847 1.00 77.88 110 LYS A C 1
ATOM 857 O O . LYS A 1 110 ? 39.314 3.839 -63.943 1.00 77.88 110 LYS A O 1
ATOM 862 N N . ARG A 1 111 ? 39.686 3.136 -61.845 1.00 72.88 111 ARG A N 1
ATOM 863 C CA . ARG A 1 111 ? 41.153 3.083 -61.972 1.00 72.88 111 ARG A CA 1
ATOM 864 C C . ARG A 1 111 ? 41.607 1.968 -62.916 1.00 72.88 111 ARG A C 1
ATOM 866 O O . ARG A 1 111 ? 42.390 2.238 -63.821 1.00 72.88 111 ARG A O 1
ATOM 873 N N . GLY A 1 112 ? 41.060 0.761 -62.774 1.00 71.56 112 GLY A N 1
ATOM 874 C CA . GLY A 1 112 ? 41.378 -0.378 -63.643 1.00 71.56 112 GLY A CA 1
ATOM 875 C C . GLY A 1 112 ? 40.972 -0.151 -65.102 1.00 71.56 112 GLY A C 1
ATOM 876 O O . GLY A 1 112 ? 41.745 -0.431 -66.012 1.00 71.56 112 GLY A O 1
ATOM 877 N N . THR A 1 113 ? 39.799 0.443 -65.342 1.00 67.06 113 THR A N 1
ATOM 878 C CA . THR A 1 113 ? 39.349 0.785 -66.707 1.00 67.06 113 THR A CA 1
ATOM 879 C C . THR A 1 113 ? 40.201 1.877 -67.355 1.00 67.06 113 THR A C 1
ATOM 881 O O . THR A 1 113 ? 40.490 1.800 -68.549 1.00 67.06 113 THR A O 1
ATOM 884 N N . ARG A 1 114 ? 40.657 2.873 -66.586 1.00 64.12 114 ARG A N 1
ATOM 885 C CA . ARG A 1 114 ? 41.568 3.916 -67.078 1.00 64.12 114 ARG A CA 1
ATOM 886 C C . ARG A 1 114 ? 42.979 3.375 -67.345 1.00 64.12 114 ARG A C 1
ATOM 888 O O . ARG A 1 114 ? 43.567 3.746 -68.355 1.00 64.12 114 ARG A O 1
ATOM 895 N N . ALA A 1 115 ? 43.484 2.465 -66.510 1.00 61.03 115 ALA A N 1
ATOM 896 C CA . ALA A 1 115 ? 44.759 1.780 -66.737 1.00 61.03 115 ALA A CA 1
ATOM 897 C C . ALA A 1 115 ? 44.720 0.889 -67.993 1.00 61.03 115 ALA A C 1
ATOM 899 O O . ALA A 1 115 ? 45.624 0.959 -68.820 1.00 61.03 115 ALA A O 1
ATOM 900 N N . ALA A 1 116 ? 43.635 0.132 -68.197 1.00 60.38 116 ALA A N 1
ATOM 901 C CA . ALA A 1 116 ? 43.448 -0.691 -69.394 1.00 60.38 116 ALA A CA 1
ATOM 902 C C . ALA A 1 116 ? 43.350 0.147 -70.684 1.00 60.38 116 ALA A C 1
ATOM 904 O O . ALA A 1 116 ? 43.910 -0.228 -71.711 1.00 60.38 116 ALA A O 1
ATOM 905 N N . ARG A 1 117 ? 42.689 1.315 -70.633 1.00 59.03 117 ARG A N 1
ATOM 906 C CA . ARG A 1 117 ? 42.628 2.252 -71.771 1.00 59.03 117 ARG A CA 1
ATOM 907 C C . ARG A 1 117 ? 43.961 2.956 -72.045 1.00 59.03 117 ARG A C 1
ATOM 909 O O . ARG A 1 117 ? 44.263 3.214 -73.202 1.00 59.03 117 ARG A O 1
ATOM 916 N N . GLY A 1 118 ? 44.758 3.244 -71.014 1.00 58.12 118 GLY A N 1
ATOM 917 C CA . GLY A 1 118 ? 46.099 3.821 -71.169 1.00 58.12 118 GLY A CA 1
ATOM 918 C C . GLY A 1 118 ? 47.120 2.836 -71.747 1.00 58.12 118 GLY A C 1
ATOM 919 O O . GLY A 1 118 ? 47.946 3.230 -72.562 1.00 58.12 118 GLY A O 1
ATOM 920 N N . ALA A 1 119 ? 47.028 1.552 -71.389 1.00 57.78 119 ALA A N 1
ATOM 921 C CA . ALA A 1 119 ? 47.932 0.508 -71.881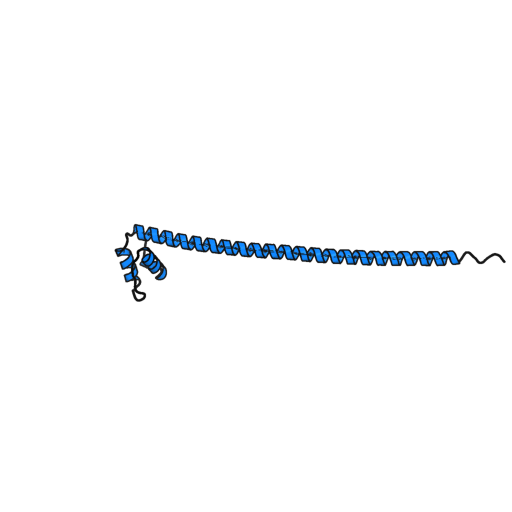 1.00 57.78 119 ALA A CA 1
ATOM 922 C C . ALA A 1 119 ? 47.651 0.074 -73.336 1.00 57.78 119 ALA A C 1
ATOM 924 O O . ALA A 1 119 ? 48.549 -0.411 -74.018 1.00 57.78 119 ALA A O 1
ATOM 925 N N . GLY A 1 120 ? 46.422 0.263 -73.833 1.00 53.00 120 GLY A N 1
ATOM 926 C CA . GLY A 1 120 ? 46.044 -0.077 -75.211 1.00 53.00 120 GLY A CA 1
ATOM 927 C C . GLY A 1 120 ? 46.558 0.888 -76.288 1.00 53.00 120 GLY A C 1
ATOM 928 O O . GLY A 1 120 ? 46.467 0.565 -77.467 1.00 53.00 120 GLY A O 1
ATOM 929 N N . CYS A 1 121 ? 47.103 2.051 -75.912 1.00 50.78 121 CYS A N 1
ATOM 930 C CA . CYS A 1 121 ? 47.513 3.096 -76.860 1.00 50.78 121 CYS A CA 1
ATOM 931 C C . CYS A 1 121 ? 49.012 3.070 -77.230 1.00 50.78 121 CYS A C 1
ATOM 933 O O . CYS A 1 121 ? 49.463 3.917 -77.990 1.00 50.78 121 CYS A O 1
ATOM 935 N N . SER A 1 122 ? 49.802 2.118 -76.718 1.00 52.91 122 SER A N 1
ATOM 936 C CA . SER A 1 122 ? 51.265 2.087 -76.921 1.00 52.91 122 SER A CA 1
ATOM 937 C C . SER A 1 122 ? 51.754 1.070 -77.962 1.00 52.91 122 SER A C 1
ATOM 939 O O . SER A 1 122 ? 52.940 0.750 -77.974 1.00 52.91 122 SER A O 1
ATOM 941 N N . ARG A 1 123 ? 50.888 0.523 -78.829 1.00 53.19 123 ARG A N 1
ATOM 942 C CA . ARG A 1 123 ? 51.306 -0.481 -79.828 1.00 53.19 123 ARG A CA 1
ATOM 943 C C . ARG A 1 123 ? 50.689 -0.280 -81.211 1.00 53.19 123 ARG A C 1
ATOM 945 O O . ARG A 1 123 ? 50.019 -1.171 -81.716 1.00 53.19 123 ARG A O 1
ATOM 952 N N . VAL A 1 124 ? 50.960 0.861 -81.835 1.00 54.22 124 VAL A N 1
ATOM 953 C CA . VAL A 1 124 ? 50.957 0.995 -83.300 1.00 54.22 124 VAL A CA 1
ATOM 954 C C . VAL A 1 124 ? 52.012 2.036 -83.649 1.00 54.22 124 VAL A C 1
ATOM 956 O O . VAL A 1 124 ? 51.707 3.207 -83.549 1.00 54.22 124 VAL A O 1
ATOM 959 N N . GLU A 1 125 ? 53.240 1.610 -83.941 1.00 51.56 125 GLU A N 1
ATOM 960 C CA . GLU A 1 125 ? 54.213 2.243 -84.855 1.00 51.56 125 GLU A CA 1
ATOM 961 C C . GLU A 1 125 ? 55.418 1.296 -84.897 1.00 51.56 125 GLU A C 1
ATOM 963 O O . GLU A 1 125 ? 56.191 1.257 -83.947 1.00 51.56 125 GLU A O 1
ATOM 968 N N . LEU A 1 126 ? 55.484 0.438 -85.919 1.00 47.28 126 LEU A N 1
ATOM 969 C CA . LEU A 1 126 ? 56.685 -0.197 -86.485 1.00 47.28 126 LEU A CA 1
ATOM 970 C C . LEU A 1 126 ? 56.196 -1.202 -87.540 1.00 47.28 126 LEU A C 1
ATOM 972 O O . LEU A 1 126 ? 55.764 -2.309 -87.210 1.00 47.28 126 LEU A O 1
ATOM 976 N N . GLY A 1 127 ? 56.225 -0.768 -88.797 1.00 39.22 127 GLY A N 1
ATOM 977 C CA . GLY A 1 127 ? 55.867 -1.534 -89.987 1.00 39.22 127 GLY A CA 1
ATOM 978 C C . GLY A 1 127 ? 56.038 -0.669 -91.217 1.00 39.22 127 GLY A C 1
ATOM 979 O O . GLY A 1 127 ? 55.108 0.121 -91.474 1.00 39.22 127 GLY A O 1
#

pLDDT: mean 78.6, std 13.15, range [39.22, 92.94]

Radius of gyration: 43.0 Å; chains: 1; bounding box: 86×20×121 Å

Secondary structure (DSSP, 8-state):
--GGGS-HHHHHHHHHHHT----TTS-HHHHHHHHHHHS-HHHHHHHHHHHHHHHHHHHHHHHHHHHHHHHHHHHHHHHHHHHHHHHHHHHHHHHHHHHHHHHHHHHHHHHHHHHHHHHTTS-----

Organism: Ixodes scapularis (NCBI:txid6945)

Foldseek 3Di:
DDQVPDDPVLLVQLCVVLVNDDDPPDDSVVSSVSSVVRDPPVVSVVSSVVVVVVVVVVVVVVVVVVVVVVVVVVVVVVVVVVVVVVVVVVVVVVVVVVVVVVVVVVVVVVVVVVVVVVVVPPDDDDD